Protein AF-A0A9E2U625-F1 (afdb_monomer_lite)

Radius of gyration: 28.11 Å; chains: 1; bounding box: 76×37×66 Å

pLDDT: mean 87.04, std 18.26, range [34.56, 98.56]

Sequence (91 aa):
MNGSFATTEIIATGKRSRASEVDNAIRCATDSLLALQHGDGHWAFELEADATIPAEYILLEHYLGRVDPELEQRIARYIRAAQGDHGGWPL

Secondary structure (DSSP, 8-state):
-----------------HHHHHHHHHHHHHHHHHTT--TTS---------SHHHHHHHHHHHHHT---HHHHHHHHHHHHHT--TTSS---

Foldseek 3Di:
DDDDDDDDDDDPPPDQDPVNVVVVVVVVVVVVQVVQADPVGDHDDDDDDWLPVLVVVQVVCVVVVNDDPVSNVVSVVVSVVQQDPVRDHDD

Structure (mmCIF, N/CA/C/O backbone):
data_AF-A0A9E2U625-F1
#
_entry.id   AF-A0A9E2U625-F1
#
loop_
_atom_site.group_PDB
_atom_site.id
_atom_site.type_symbol
_atom_site.label_atom_id
_atom_site.label_alt_id
_atom_site.label_comp_id
_atom_site.label_asym_id
_atom_site.label_entity_id
_atom_site.label_seq_id
_atom_site.pdbx_PDB_ins_code
_atom_site.Cartn_x
_atom_site.Cartn_y
_atom_site.Cartn_z
_atom_site.occupancy
_atom_site.B_iso_or_equiv
_atom_site.auth_seq_id
_atom_site.auth_comp_id
_atom_site.auth_asym_id
_atom_site.auth_atom_id
_atom_site.pdbx_PDB_model_num
ATOM 1 N N . MET A 1 1 ? 58.283 -24.487 -49.838 1.00 39.47 1 MET A N 1
ATOM 2 C CA . MET A 1 1 ? 58.251 -23.012 -49.781 1.00 39.47 1 MET A CA 1
ATOM 3 C C . MET A 1 1 ? 56.809 -22.591 -49.587 1.00 39.47 1 MET A C 1
ATOM 5 O O . MET A 1 1 ? 55.951 -23.027 -50.341 1.00 39.47 1 MET A O 1
ATOM 9 N N . ASN A 1 2 ? 56.594 -21.865 -48.495 1.00 34.56 2 ASN A N 1
ATOM 10 C CA . ASN A 1 2 ? 55.333 -21.355 -47.952 1.00 34.56 2 ASN A CA 1
ATOM 11 C C . ASN A 1 2 ? 54.606 -20.440 -48.971 1.00 34.56 2 ASN A C 1
ATOM 13 O O . ASN A 1 2 ? 55.259 -19.892 -49.848 1.00 34.56 2 ASN A O 1
ATOM 17 N N . GLY A 1 3 ? 53.297 -20.201 -48.907 1.00 40.06 3 GLY A N 1
ATOM 18 C CA . GLY A 1 3 ? 52.461 -20.255 -47.719 1.00 40.06 3 GLY A CA 1
ATOM 19 C C . GLY A 1 3 ? 50.962 -20.299 -48.008 1.00 40.06 3 GLY A C 1
ATOM 20 O O . GLY A 1 3 ? 50.447 -19.660 -48.921 1.00 40.06 3 GLY A O 1
ATOM 21 N N . SER A 1 4 ? 50.299 -21.065 -47.147 1.00 55.25 4 SER A N 1
ATOM 22 C CA . SER A 1 4 ? 48.907 -20.910 -46.749 1.00 55.25 4 SER A CA 1
ATOM 23 C C . SER A 1 4 ? 48.765 -19.585 -45.999 1.00 55.25 4 SER A C 1
ATOM 25 O O . SER A 1 4 ? 49.504 -19.353 -45.041 1.00 55.25 4 SER A O 1
ATOM 27 N N . PHE A 1 5 ? 47.832 -18.732 -46.416 1.00 48.31 5 PHE A N 1
ATOM 28 C CA . PHE A 1 5 ? 47.296 -17.696 -45.542 1.00 48.31 5 PHE A CA 1
ATOM 29 C C . PHE A 1 5 ? 45.847 -18.047 -45.245 1.00 48.31 5 PHE A C 1
ATOM 31 O O . PHE A 1 5 ? 44.971 -17.998 -46.106 1.00 48.31 5 PHE A O 1
ATOM 38 N N . ALA A 1 6 ? 45.672 -18.501 -44.011 1.00 43.09 6 ALA A N 1
ATOM 39 C CA . ALA A 1 6 ? 44.420 -18.875 -43.407 1.00 43.09 6 ALA A CA 1
ATOM 40 C C . ALA A 1 6 ? 43.436 -17.699 -43.369 1.00 43.09 6 ALA A C 1
ATOM 42 O O . ALA A 1 6 ? 43.809 -16.545 -43.159 1.00 43.09 6 ALA A O 1
ATOM 43 N N . THR A 1 7 ? 42.167 -18.061 -43.521 1.00 45.66 7 THR A N 1
ATOM 44 C CA . THR A 1 7 ? 40.991 -17.402 -42.960 1.00 45.66 7 THR A CA 1
ATOM 45 C C . THR A 1 7 ? 41.291 -16.758 -41.607 1.00 45.66 7 THR A C 1
ATOM 47 O O . THR A 1 7 ? 41.596 -17.459 -40.645 1.00 45.66 7 THR A O 1
ATOM 50 N N . THR A 1 8 ? 41.125 -15.440 -41.522 1.00 44.03 8 THR A N 1
ATOM 51 C C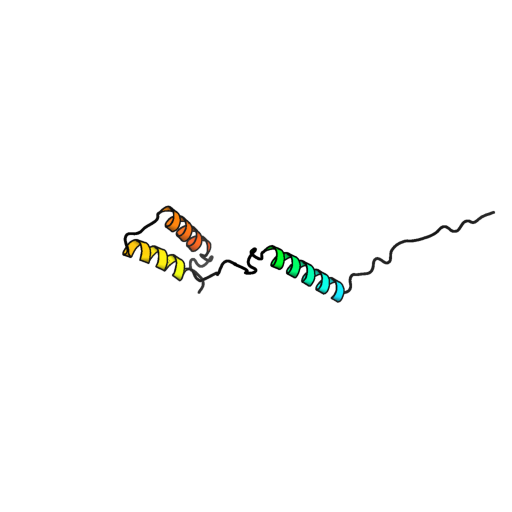A . THR A 1 8 ? 40.993 -14.727 -40.249 1.00 44.03 8 THR A CA 1
ATOM 52 C C . THR A 1 8 ? 39.656 -13.992 -40.260 1.00 44.03 8 THR A C 1
ATOM 54 O O . THR A 1 8 ? 39.565 -12.830 -40.647 1.00 44.03 8 THR A O 1
ATOM 57 N N . GLU A 1 9 ? 38.599 -14.687 -39.834 1.00 55.25 9 GLU A N 1
ATOM 58 C CA . GLU A 1 9 ? 37.626 -14.055 -38.942 1.00 55.25 9 GLU A CA 1
ATOM 59 C C . GLU A 1 9 ? 38.390 -13.606 -37.692 1.00 55.25 9 GLU A C 1
ATOM 61 O O . GLU A 1 9 ? 39.219 -14.369 -37.212 1.00 55.25 9 GLU A O 1
ATOM 66 N N . ILE A 1 10 ? 38.138 -12.396 -37.184 1.00 49.50 10 ILE A N 1
ATOM 67 C CA . ILE A 1 10 ? 37.736 -12.148 -35.789 1.00 49.50 10 ILE A CA 1
ATOM 68 C C . ILE A 1 10 ? 37.234 -10.692 -35.695 1.00 49.50 10 ILE A C 1
ATOM 70 O O . ILE A 1 10 ? 37.992 -9.729 -35.716 1.00 49.50 10 ILE A O 1
ATOM 74 N N . ILE A 1 11 ? 35.905 -10.597 -35.608 1.00 48.06 11 ILE A N 1
ATOM 75 C CA . ILE A 1 11 ? 35.132 -9.784 -34.660 1.00 48.06 11 ILE A CA 1
ATOM 76 C C . ILE A 1 11 ? 35.409 -8.274 -34.680 1.00 48.06 11 ILE A C 1
ATOM 78 O O . ILE A 1 11 ? 36.224 -7.735 -33.931 1.00 48.06 11 ILE A O 1
ATOM 82 N N . ALA A 1 12 ? 34.573 -7.557 -35.435 1.00 50.25 12 ALA A N 1
ATOM 83 C CA . ALA A 1 12 ? 34.194 -6.211 -35.039 1.00 50.25 12 ALA A CA 1
ATOM 84 C C . ALA A 1 12 ? 33.497 -6.306 -33.672 1.00 50.25 12 ALA A C 1
ATOM 86 O O . ALA A 1 12 ? 32.299 -6.577 -33.589 1.00 50.25 12 ALA A O 1
ATOM 87 N N . THR A 1 13 ? 34.245 -6.085 -32.589 1.00 55.97 13 THR A N 1
ATOM 88 C CA . THR A 1 13 ? 33.675 -5.735 -31.284 1.00 55.97 13 THR A CA 1
ATOM 89 C C . THR A 1 13 ? 33.082 -4.339 -31.439 1.00 55.97 13 THR A C 1
ATOM 91 O O . THR A 1 13 ? 33.682 -3.321 -31.098 1.00 55.97 13 THR A O 1
ATOM 94 N N . GLY A 1 14 ? 31.922 -4.291 -32.091 1.00 54.66 14 GLY A N 1
ATOM 95 C CA . GLY A 1 14 ? 31.162 -3.085 -32.336 1.00 54.66 14 GLY A CA 1
ATOM 96 C C . GLY A 1 14 ? 30.618 -2.599 -31.008 1.00 54.66 14 GLY A C 1
ATOM 97 O O . GLY A 1 14 ? 29.720 -3.208 -30.433 1.00 54.66 14 GLY A O 1
ATOM 98 N N . LYS A 1 15 ? 31.188 -1.503 -30.510 1.00 63.56 15 LYS A N 1
ATOM 99 C CA . LYS A 1 15 ? 30.628 -0.712 -29.417 1.00 63.56 15 LYS A CA 1
ATOM 100 C C . LYS A 1 15 ? 29.135 -0.519 -29.713 1.00 63.56 15 LYS A C 1
ATOM 102 O O . LYS A 1 15 ? 28.809 0.074 -30.743 1.00 63.56 15 LYS A O 1
ATOM 107 N N . ARG A 1 16 ? 28.243 -1.066 -28.871 1.00 65.69 16 ARG A N 1
ATOM 108 C CA . ARG A 1 16 ? 26.796 -0.851 -29.019 1.00 65.69 16 ARG A CA 1
ATOM 109 C C . ARG A 1 16 ? 26.572 0.653 -29.136 1.00 65.69 16 ARG A C 1
ATOM 111 O O . ARG A 1 16 ? 27.092 1.434 -28.340 1.00 65.69 16 ARG A O 1
A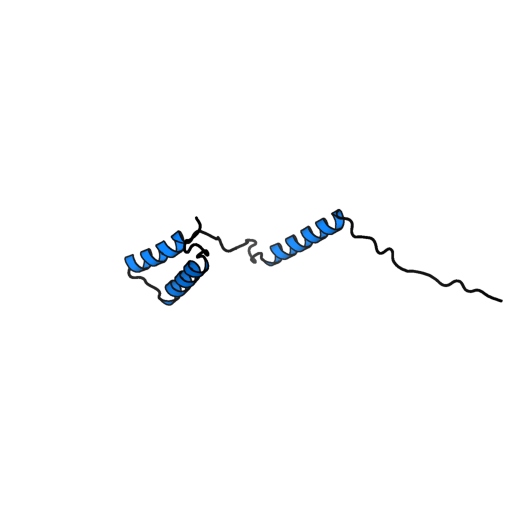TOM 118 N N . SER A 1 17 ? 25.887 1.072 -30.193 1.00 83.56 17 SER A N 1
ATOM 119 C CA . SER A 1 17 ? 25.527 2.476 -30.328 1.00 83.56 17 SER A CA 1
ATOM 120 C C . SER A 1 17 ? 24.547 2.813 -29.206 1.00 83.56 17 SER A C 1
ATOM 122 O O . SER A 1 17 ? 23.718 1.978 -28.843 1.00 83.56 17 SER A O 1
ATOM 124 N N . ARG A 1 18 ? 24.594 4.039 -28.680 1.00 81.75 18 ARG A N 1
ATOM 125 C CA . ARG A 1 18 ? 23.629 4.494 -27.663 1.00 81.75 18 ARG A CA 1
ATOM 126 C C . ARG A 1 18 ? 22.176 4.258 -28.094 1.00 81.75 18 ARG A C 1
ATOM 128 O O . ARG A 1 18 ? 21.349 3.921 -27.261 1.00 81.75 18 ARG A O 1
ATOM 135 N N . ALA A 1 19 ? 21.887 4.389 -29.391 1.00 85.94 19 ALA A N 1
ATOM 136 C CA . ALA A 1 19 ? 20.582 4.055 -29.957 1.00 85.94 19 ALA A CA 1
ATOM 137 C C . ALA A 1 19 ? 20.229 2.570 -29.746 1.00 85.94 19 ALA A C 1
ATOM 139 O O . ALA A 1 19 ? 19.188 2.272 -29.178 1.00 85.94 19 ALA A O 1
ATOM 140 N N . SER A 1 20 ? 21.140 1.643 -30.076 1.00 92.00 20 SER A N 1
ATOM 141 C CA . SER A 1 20 ? 20.912 0.203 -29.864 1.00 92.00 20 SER A CA 1
ATOM 142 C C . SER A 1 20 ? 20.763 -0.197 -28.390 1.00 92.00 20 SER A C 1
ATOM 144 O O . SER A 1 20 ? 20.098 -1.183 -28.076 1.00 92.00 20 SER A O 1
ATOM 146 N N . GLU A 1 21 ? 21.378 0.552 -27.472 1.00 95.50 21 GLU A N 1
ATOM 147 C CA . GLU A 1 21 ? 21.225 0.335 -26.029 1.00 95.50 21 GLU A CA 1
ATOM 148 C C . GLU A 1 21 ? 19.851 0.795 -25.542 1.00 95.50 21 GLU A C 1
ATOM 150 O O . GLU A 1 21 ? 19.206 0.073 -24.782 1.00 95.50 21 GLU A O 1
ATOM 155 N N . VAL A 1 22 ? 19.383 1.950 -26.025 1.00 96.50 22 VAL A N 1
ATOM 156 C CA . VAL A 1 22 ? 18.038 2.468 -25.740 1.00 96.50 22 VAL A CA 1
ATOM 157 C C . VAL A 1 22 ? 16.968 1.525 -26.285 1.00 96.50 22 VAL A C 1
ATOM 159 O O . VAL A 1 22 ? 16.068 1.156 -25.537 1.00 96.50 22 VAL A O 1
ATOM 162 N N . ASP A 1 23 ? 17.095 1.054 -27.526 1.00 97.06 23 ASP A N 1
ATOM 163 C CA . ASP A 1 23 ? 16.134 0.115 -28.119 1.00 97.06 23 ASP A CA 1
ATOM 164 C C . ASP A 1 23 ? 16.048 -1.192 -27.320 1.00 97.06 23 ASP A C 1
ATOM 166 O O . ASP A 1 23 ? 14.968 -1.746 -27.106 1.00 97.06 23 ASP A O 1
ATOM 170 N N . ASN A 1 24 ? 17.191 -1.680 -26.830 1.00 97.00 24 ASN A N 1
ATOM 171 C CA . ASN A 1 24 ? 17.220 -2.855 -25.969 1.00 97.00 24 ASN A CA 1
ATOM 172 C C . ASN A 1 24 ? 16.549 -2.590 -24.614 1.00 97.00 24 ASN A C 1
ATOM 174 O O . ASN A 1 24 ? 15.788 -3.431 -24.147 1.00 97.00 24 ASN A O 1
ATOM 178 N N . ALA A 1 25 ? 16.802 -1.432 -23.996 1.00 97.62 25 ALA A N 1
ATOM 179 C CA . ALA A 1 25 ? 16.167 -1.054 -22.737 1.00 97.62 25 ALA A CA 1
ATOM 180 C C . ALA A 1 25 ? 14.642 -0.929 -22.882 1.00 97.62 25 ALA A C 1
ATOM 182 O O . ALA A 1 25 ? 13.914 -1.429 -22.026 1.00 97.62 25 ALA A O 1
ATOM 183 N N . ILE A 1 26 ? 14.166 -0.338 -23.985 1.00 98.00 26 ILE A N 1
ATOM 184 C CA . ILE A 1 26 ? 12.737 -0.240 -24.308 1.00 98.00 26 ILE A CA 1
ATOM 185 C C . ILE A 1 26 ? 12.134 -1.636 -24.408 1.00 98.00 26 ILE A C 1
ATOM 187 O O . ILE A 1 26 ? 11.179 -1.925 -23.696 1.00 98.00 26 ILE A O 1
ATOM 191 N N . ARG A 1 27 ? 12.720 -2.522 -25.223 1.00 98.38 27 ARG A N 1
ATOM 192 C CA . ARG A 1 27 ? 12.220 -3.894 -25.375 1.00 98.38 27 ARG A CA 1
ATOM 193 C C . ARG A 1 27 ? 12.145 -4.620 -24.032 1.00 98.38 27 ARG A C 1
ATOM 195 O O . ARG A 1 27 ? 11.099 -5.159 -23.698 1.00 98.38 27 ARG A O 1
ATOM 202 N N . CYS A 1 28 ? 13.217 -4.585 -23.238 1.00 98.44 28 CYS A N 1
ATOM 203 C CA . CYS A 1 28 ? 13.240 -5.234 -21.927 1.00 98.44 28 CYS A CA 1
ATOM 204 C C . CYS A 1 28 ? 12.167 -4.682 -20.977 1.00 98.44 28 CYS A C 1
ATOM 206 O O . CYS A 1 28 ? 11.505 -5.462 -20.293 1.00 98.44 28 CYS A O 1
ATOM 208 N N . ALA A 1 29 ? 11.976 -3.361 -20.930 1.00 98.31 29 ALA A N 1
ATOM 209 C CA . ALA A 1 29 ? 10.934 -2.744 -20.113 1.00 98.31 29 ALA A CA 1
ATOM 210 C C . ALA A 1 29 ? 9.526 -3.125 -20.599 1.00 98.31 29 ALA A C 1
ATOM 212 O O . ALA A 1 29 ? 8.670 -3.457 -19.782 1.00 98.31 29 ALA A O 1
ATOM 213 N N . THR A 1 30 ? 9.295 -3.132 -21.916 1.00 98.19 30 THR A N 1
ATOM 214 C CA . THR A 1 30 ? 8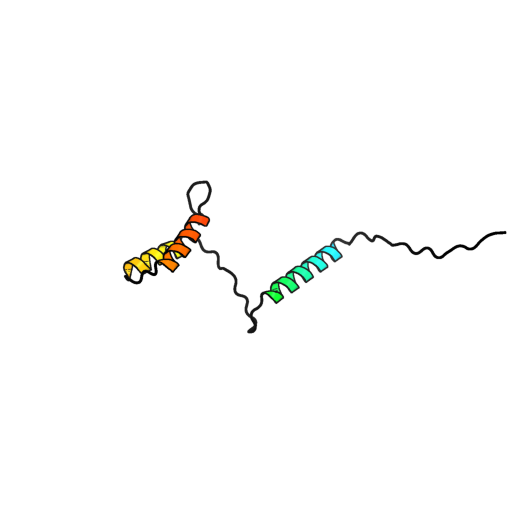.020 -3.545 -22.518 1.00 98.19 30 THR A CA 1
ATOM 215 C C . THR A 1 30 ? 7.697 -4.999 -22.196 1.00 98.19 30 THR A C 1
ATOM 217 O O . THR A 1 30 ? 6.610 -5.269 -21.693 1.00 98.19 30 THR A O 1
ATOM 220 N N . ASP A 1 31 ? 8.640 -5.916 -22.415 1.00 98.50 31 ASP A N 1
ATOM 221 C CA . ASP A 1 31 ? 8.459 -7.341 -22.122 1.00 98.50 31 ASP A CA 1
ATOM 222 C C . ASP A 1 31 ? 8.169 -7.562 -20.630 1.00 98.50 31 ASP A C 1
ATOM 224 O O . ASP A 1 31 ? 7.284 -8.338 -20.271 1.00 98.50 31 ASP A O 1
ATOM 228 N N . SER A 1 32 ? 8.866 -6.829 -19.755 1.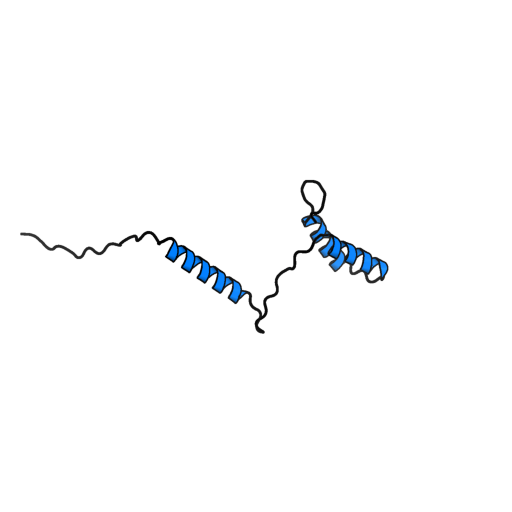00 98.12 32 SER A N 1
ATOM 229 C CA . SER A 1 32 ? 8.669 -6.918 -18.303 1.00 98.12 32 SER A CA 1
ATOM 230 C C . SER A 1 32 ? 7.292 -6.409 -17.881 1.00 98.12 32 SER A C 1
ATOM 232 O O . SER A 1 32 ? 6.640 -7.032 -17.050 1.00 98.12 32 SER A O 1
ATOM 234 N N . LEU A 1 33 ? 6.824 -5.299 -18.458 1.00 97.94 33 LEU A N 1
ATOM 235 C CA . LEU A 1 33 ? 5.509 -4.747 -18.141 1.00 97.94 33 LEU A CA 1
ATOM 236 C C . LEU A 1 33 ? 4.383 -5.639 -18.678 1.00 97.94 33 LEU A C 1
ATOM 238 O O . LEU A 1 33 ? 3.414 -5.886 -17.966 1.00 97.94 33 LEU A O 1
ATOM 242 N N . LEU A 1 34 ? 4.515 -6.164 -19.900 1.00 98.12 34 LEU A N 1
ATOM 243 C CA . LEU A 1 34 ? 3.542 -7.096 -20.481 1.00 98.12 34 LEU A CA 1
ATOM 244 C C . LEU A 1 34 ? 3.445 -8.398 -19.677 1.00 98.12 34 LEU A C 1
ATOM 246 O O . LEU A 1 34 ? 2.351 -8.928 -19.517 1.00 98.12 34 LEU A O 1
ATOM 250 N N . ALA A 1 35 ? 4.555 -8.881 -19.111 1.00 97.94 35 ALA A N 1
ATOM 251 C CA . ALA A 1 35 ? 4.554 -10.057 -18.240 1.00 97.94 35 ALA A CA 1
ATOM 252 C C . ALA A 1 35 ? 3.781 -9.856 -16.919 1.00 97.94 35 ALA A C 1
ATOM 254 O O . ALA A 1 35 ? 3.414 -10.838 -16.278 1.00 97.94 35 ALA A O 1
ATOM 255 N N . LEU A 1 36 ? 3.530 -8.606 -16.514 1.00 98.00 36 LEU A N 1
ATOM 256 C CA . LEU A 1 36 ? 2.757 -8.248 -15.317 1.00 98.00 36 LEU A CA 1
ATOM 257 C C . LEU A 1 36 ? 1.270 -7.991 -15.619 1.00 98.00 36 LEU A C 1
ATOM 259 O O . LEU A 1 36 ? 0.511 -7.673 -14.707 1.00 98.00 36 LEU A O 1
ATOM 263 N N . GLN A 1 37 ? 0.848 -8.092 -16.882 1.00 98.25 37 GLN A N 1
ATOM 264 C CA . GLN A 1 37 ? -0.546 -7.899 -17.275 1.00 98.25 37 GLN A CA 1
ATOM 265 C C . GLN A 1 37 ? -1.406 -9.088 -16.818 1.00 98.25 37 GLN A C 1
ATOM 267 O O . GLN A 1 37 ? -1.028 -10.251 -16.977 1.00 98.25 37 GLN A O 1
ATOM 272 N N . HIS A 1 38 ? -2.593 -8.807 -16.283 1.00 97.81 38 HIS A N 1
ATOM 273 C CA . HIS A 1 38 ? -3.585 -9.832 -15.972 1.00 97.81 38 HIS A CA 1
ATOM 274 C C . HIS A 1 38 ? -4.222 -10.402 -17.250 1.00 97.81 38 HIS A C 1
ATOM 276 O O . HIS A 1 38 ? -4.199 -9.787 -18.315 1.00 97.81 38 HIS A O 1
ATOM 282 N N . GLY A 1 39 ? -4.818 -11.596 -17.152 1.00 97.69 39 GLY A N 1
ATOM 283 C CA . GLY A 1 39 ? -5.351 -12.325 -18.314 1.00 97.69 39 GLY A CA 1
ATOM 284 C C . GLY A 1 39 ? -6.525 -11.651 -19.039 1.00 97.69 39 GLY A C 1
ATOM 285 O O . GLY A 1 39 ? -6.815 -11.989 -20.181 1.00 97.69 39 GLY A O 1
ATOM 286 N N . ASP A 1 40 ? -7.190 -10.696 -18.398 1.00 97.44 40 ASP A N 1
ATOM 287 C CA . ASP A 1 40 ? -8.241 -9.838 -18.958 1.00 97.44 40 ASP A CA 1
ATOM 288 C C . ASP A 1 40 ? -7.699 -8.498 -19.503 1.00 97.44 40 ASP A C 1
ATOM 290 O O . ASP A 1 40 ? -8.466 -7.671 -19.995 1.00 97.44 40 ASP A O 1
ATOM 294 N N . GLY A 1 41 ? -6.380 -8.288 -19.454 1.00 97.44 41 GLY A N 1
ATOM 295 C CA . GLY A 1 41 ? -5.685 -7.176 -20.094 1.00 97.44 41 GLY A CA 1
ATOM 296 C C . GLY A 1 41 ? -5.413 -5.958 -19.208 1.00 97.44 41 GLY A C 1
ATOM 297 O O . GLY A 1 41 ? -4.830 -4.990 -19.701 1.00 97.44 41 GLY A O 1
ATOM 298 N N . HIS A 1 42 ? -5.790 -5.964 -17.927 1.00 97.62 42 HIS A N 1
ATOM 299 C CA . HIS A 1 42 ? -5.477 -4.848 -17.026 1.00 97.62 42 HIS A CA 1
ATOM 300 C C . HIS A 1 42 ? -4.122 -5.018 -16.320 1.00 97.62 42 HIS A C 1
ATOM 302 O O . HIS A 1 42 ? -3.560 -6.111 -16.252 1.00 97.62 42 HIS A O 1
ATOM 308 N N . TRP A 1 43 ? -3.614 -3.921 -15.758 1.00 97.88 43 TRP A N 1
ATOM 309 C CA . TRP A 1 43 ? -2.499 -3.920 -14.811 1.00 97.88 43 TRP A CA 1
ATOM 310 C C . TRP A 1 43 ? -2.998 -3.471 -13.443 1.00 97.88 43 TRP A C 1
ATOM 312 O O . TRP A 1 43 ? -3.757 -2.505 -13.356 1.00 97.88 43 TRP A O 1
ATOM 322 N N . ALA A 1 44 ? -2.554 -4.150 -12.389 1.00 95.81 44 ALA A N 1
ATOM 323 C CA . ALA A 1 44 ? -2.843 -3.789 -11.010 1.00 95.81 44 ALA A CA 1
ATOM 324 C C . ALA A 1 44 ? -1.526 -3.702 -10.233 1.00 95.81 44 ALA A C 1
ATOM 326 O O . ALA A 1 44 ? -0.853 -4.706 -10.009 1.00 95.81 44 ALA A O 1
ATOM 327 N N . PHE A 1 45 ? -1.164 -2.485 -9.840 1.00 93.56 45 PHE A N 1
ATOM 328 C CA . PHE A 1 45 ? -0.010 -2.209 -8.992 1.00 93.56 45 PHE A CA 1
ATOM 329 C C . PHE A 1 45 ? -0.477 -1.627 -7.665 1.00 93.56 45 PHE A C 1
ATOM 331 O O . PHE A 1 45 ? -1.608 -1.151 -7.547 1.00 93.56 45 PHE A O 1
ATOM 338 N N . GLU A 1 46 ? 0.399 -1.677 -6.666 1.00 87.25 46 GLU A N 1
ATOM 339 C CA . GLU A 1 46 ? 0.143 -1.029 -5.388 1.00 87.25 46 GLU A CA 1
ATOM 340 C C . GLU A 1 46 ? -0.013 0.481 -5.601 1.00 87.25 46 GLU A C 1
ATOM 342 O O . GLU A 1 46 ? 0.825 1.130 -6.228 1.00 87.25 46 GLU A O 1
ATOM 347 N N . LEU A 1 47 ? -1.128 1.026 -5.115 1.00 84.19 47 LEU A N 1
ATOM 348 C CA . LEU A 1 47 ? -1.333 2.463 -5.043 1.00 84.19 47 LEU A CA 1
ATOM 349 C C . LEU A 1 47 ? -0.738 2.935 -3.718 1.00 84.19 47 LEU A C 1
ATOM 351 O O . LEU A 1 47 ? -1.372 2.796 -2.673 1.00 84.19 47 LEU A O 1
ATOM 355 N N . GLU A 1 48 ? 0.482 3.462 -3.767 1.00 75.31 48 GLU A N 1
ATOM 356 C CA . GLU A 1 48 ? 1.110 4.078 -2.600 1.00 75.31 48 GLU A CA 1
ATOM 357 C C . GLU A 1 48 ? 0.360 5.369 -2.248 1.00 75.31 48 GLU A C 1
ATOM 359 O O . GLU A 1 48 ? 0.405 6.361 -2.977 1.00 75.31 48 GLU A O 1
ATOM 364 N N . ALA A 1 49 ? -0.372 5.327 -1.137 1.00 78.19 49 ALA A N 1
ATOM 365 C CA . ALA A 1 49 ? -0.953 6.493 -0.488 1.00 78.19 49 ALA A CA 1
ATOM 366 C C . ALA A 1 49 ? -0.133 6.849 0.761 1.00 78.19 49 ALA A C 1
ATOM 368 O O . ALA A 1 49 ? 0.730 6.081 1.192 1.00 78.19 49 ALA A O 1
ATOM 369 N N . ASP A 1 50 ? -0.413 8.005 1.361 1.00 88.38 50 ASP A N 1
ATOM 370 C CA . ASP A 1 50 ? 0.183 8.358 2.647 1.00 88.38 50 ASP A CA 1
ATOM 371 C C . ASP A 1 50 ? -0.299 7.417 3.778 1.00 88.38 50 ASP A C 1
ATOM 373 O O . ASP A 1 50 ? -1.204 6.587 3.629 1.00 88.38 50 ASP A O 1
ATOM 377 N N . ALA A 1 51 ? 0.314 7.545 4.954 1.00 93.50 51 ALA A N 1
ATOM 378 C CA . ALA A 1 51 ? -0.027 6.718 6.109 1.00 93.50 51 ALA A CA 1
ATOM 379 C C . ALA A 1 51 ? -1.399 7.047 6.739 1.00 93.50 51 ALA A C 1
ATOM 381 O O . ALA A 1 51 ? -1.808 6.355 7.675 1.00 93.50 51 ALA A O 1
ATOM 382 N N . THR A 1 52 ? -2.111 8.080 6.268 1.00 94.31 52 THR A N 1
ATOM 383 C CA . THR A 1 52 ? -3.385 8.520 6.857 1.00 94.31 52 THR A CA 1
ATOM 384 C C . THR A 1 52 ? -4.513 7.555 6.523 1.00 94.31 52 THR A C 1
ATOM 386 O O . THR A 1 52 ? -5.157 7.062 7.444 1.00 94.31 52 THR A O 1
ATOM 389 N N . ILE A 1 53 ? -4.677 7.166 5.255 1.00 93.88 53 ILE A N 1
ATOM 390 C CA . ILE A 1 53 ? -5.719 6.220 4.817 1.00 93.88 53 ILE A CA 1
ATOM 391 C C . ILE A 1 53 ? -5.688 4.902 5.620 1.00 93.88 53 ILE A C 1
ATOM 393 O O . ILE A 1 53 ? -6.722 4.508 6.169 1.00 93.88 53 ILE A O 1
ATOM 397 N N . PRO A 1 54 ? -4.543 4.197 5.754 1.00 94.69 54 PRO A N 1
ATOM 398 C CA . PRO A 1 54 ? -4.493 2.976 6.556 1.00 94.69 54 PRO A CA 1
ATOM 399 C C . PRO A 1 54 ? -4.718 3.222 8.057 1.00 94.69 54 PRO A C 1
ATOM 401 O O . PRO A 1 54 ? -5.320 2.378 8.725 1.00 94.69 54 PRO A O 1
ATOM 404 N N . ALA A 1 55 ? -4.267 4.355 8.604 1.00 96.50 55 ALA A N 1
ATOM 405 C CA . ALA A 1 55 ? -4.496 4.693 10.010 1.00 96.50 55 ALA A CA 1
ATOM 406 C C . ALA A 1 55 ? -5.983 4.968 10.293 1.00 96.50 55 ALA A C 1
ATOM 408 O O . ALA A 1 55 ? -6.538 4.461 11.269 1.00 96.50 55 ALA A O 1
ATOM 409 N N . GLU A 1 56 ? -6.643 5.719 9.414 1.00 96.88 56 GLU A N 1
ATOM 410 C CA . GLU A 1 56 ? -8.077 5.998 9.470 1.00 96.88 56 GLU A CA 1
ATOM 411 C C . GLU A 1 56 ? -8.904 4.721 9.342 1.00 96.88 56 GLU A C 1
ATOM 413 O O . GLU A 1 56 ? -9.889 4.569 10.060 1.00 96.88 56 GLU A O 1
ATOM 418 N N . TYR A 1 57 ? -8.483 3.771 8.502 1.00 96.88 57 TYR A N 1
ATOM 419 C CA . TYR A 1 57 ? -9.148 2.474 8.397 1.00 96.88 57 TYR A CA 1
ATOM 420 C C . TYR A 1 57 ? -9.112 1.694 9.721 1.00 96.88 57 TYR A C 1
ATOM 422 O O . TYR A 1 57 ? -10.150 1.199 10.159 1.00 96.88 57 TYR A O 1
ATOM 430 N N . ILE A 1 58 ? -7.960 1.636 10.407 1.00 97.94 58 ILE A N 1
ATOM 431 C CA . ILE A 1 58 ? -7.870 1.021 11.746 1.00 97.94 58 ILE A CA 1
ATOM 432 C C . ILE A 1 58 ? -8.860 1.699 12.706 1.00 97.94 58 ILE A C 1
ATOM 434 O O . ILE A 1 58 ? -9.653 1.026 13.367 1.00 97.94 58 ILE A O 1
ATOM 438 N N . LEU A 1 59 ? -8.858 3.035 12.755 1.00 98.12 59 LEU A N 1
ATOM 439 C CA . LEU A 1 59 ? -9.763 3.800 13.620 1.00 98.12 59 LEU A CA 1
ATOM 440 C C . LEU A 1 59 ? -11.242 3.549 13.282 1.00 98.12 59 LEU A C 1
ATOM 442 O O . LEU A 1 59 ? -12.066 3.417 14.190 1.00 98.12 59 LEU A O 1
ATOM 446 N N . LEU A 1 60 ? -11.578 3.448 11.996 1.00 98.38 60 LEU A N 1
ATOM 447 C CA . LEU A 1 60 ? -12.927 3.171 11.514 1.00 98.38 60 LEU A CA 1
ATOM 448 C C . LEU A 1 60 ? -13.408 1.777 11.935 1.00 98.38 60 LEU A C 1
ATOM 450 O O . LEU A 1 60 ? -14.529 1.647 12.426 1.00 98.38 60 LEU A O 1
ATOM 454 N N . GLU A 1 61 ? -12.583 0.739 11.792 1.00 98.56 61 GLU A N 1
ATOM 455 C CA . GLU A 1 61 ? -12.967 -0.621 12.191 1.00 98.56 61 GLU A CA 1
ATOM 456 C C . GLU A 1 61 ? -13.156 -0.744 13.710 1.00 98.56 61 GLU A C 1
ATOM 458 O O . GLU A 1 61 ? -14.086 -1.425 14.159 1.00 98.56 61 GLU A O 1
ATOM 463 N N . HIS A 1 62 ? -12.358 -0.024 14.510 1.00 98.38 62 HIS A N 1
ATOM 464 C CA . HIS A 1 62 ? -12.611 0.114 15.947 1.00 98.38 62 HIS A CA 1
ATOM 465 C C . HIS A 1 62 ? -13.940 0.817 16.229 1.00 98.38 62 HIS A C 1
ATOM 467 O O . HIS A 1 62 ? -14.723 0.328 17.043 1.00 98.38 62 HIS A O 1
ATOM 473 N N . TYR A 1 63 ? -14.217 1.937 15.554 1.00 98.38 63 TYR A N 1
ATOM 474 C CA . TYR A 1 63 ? -15.465 2.684 15.720 1.00 98.38 63 TYR A CA 1
ATOM 475 C C . TYR A 1 63 ? -16.700 1.832 15.389 1.00 98.38 63 TYR A C 1
ATOM 477 O O . TYR A 1 63 ? -17.710 1.900 16.089 1.00 98.38 63 TYR A O 1
ATOM 485 N N . LEU A 1 64 ? -16.611 0.993 14.355 1.00 98.50 64 LEU A N 1
ATOM 486 C CA . LEU A 1 64 ? -17.693 0.108 13.920 1.00 98.50 64 LEU A CA 1
ATOM 487 C C . LEU A 1 64 ? -17.768 -1.213 14.706 1.00 98.50 64 LEU A C 1
ATOM 489 O O . LEU A 1 64 ? -18.713 -1.976 14.507 1.00 98.50 64 LEU A O 1
ATOM 493 N N . GLY A 1 65 ? -16.800 -1.505 15.582 1.00 98.31 65 GLY A N 1
ATOM 494 C CA . GLY A 1 65 ? -16.747 -2.755 16.347 1.00 98.31 65 GLY A CA 1
ATOM 495 C C . GLY A 1 65 ? -16.474 -3.997 15.489 1.00 98.31 65 GLY A C 1
ATOM 496 O O . GLY A 1 65 ? -16.917 -5.090 15.835 1.00 98.31 65 GLY A O 1
ATOM 497 N N . ARG A 1 66 ? -15.770 -3.836 14.362 1.00 98.31 66 ARG A N 1
ATOM 498 C CA . ARG A 1 66 ? -15.523 -4.875 13.342 1.00 98.31 66 ARG A CA 1
ATOM 499 C C . ARG A 1 66 ? -14.052 -5.291 13.236 1.00 98.31 66 ARG A C 1
ATOM 501 O O . ARG A 1 66 ? -13.622 -5.811 12.213 1.00 98.31 66 ARG A O 1
ATOM 508 N N . VAL A 1 67 ? -13.282 -5.037 14.288 1.00 98.06 67 VAL A N 1
ATOM 509 C CA . VAL A 1 67 ? -11.831 -5.245 14.308 1.00 98.06 67 VAL A CA 1
ATOM 510 C C . VAL A 1 67 ? -11.465 -6.669 13.883 1.00 98.06 67 VAL A C 1
ATOM 512 O O . VAL A 1 67 ? -11.875 -7.641 14.518 1.00 98.06 67 VAL A O 1
ATOM 515 N N . ASP A 1 68 ? -10.635 -6.764 12.846 1.00 98.44 68 ASP A N 1
ATOM 516 C CA . ASP A 1 68 ? -9.888 -7.964 12.481 1.00 98.44 68 ASP A CA 1
ATOM 517 C C . ASP A 1 68 ? -8.438 -7.798 12.974 1.00 98.44 68 ASP A C 1
ATOM 519 O O . ASP A 1 68 ? -7.681 -7.012 12.391 1.00 98.44 68 ASP A O 1
ATOM 523 N N . PRO A 1 69 ? -8.022 -8.518 14.036 1.00 98.00 69 PRO A N 1
ATOM 524 C CA . PRO A 1 69 ? -6.690 -8.363 14.614 1.00 98.00 69 PRO A CA 1
ATOM 525 C C . PRO A 1 69 ? -5.545 -8.720 13.662 1.00 98.00 69 PRO A C 1
ATOM 527 O O . PRO A 1 69 ? -4.450 -8.171 13.791 1.00 98.00 69 PRO A O 1
ATOM 530 N N . GLU A 1 70 ? -5.750 -9.648 12.724 1.00 98.38 70 GLU A N 1
ATOM 531 C CA . GLU A 1 70 ? -4.698 -10.039 11.785 1.00 98.38 70 GLU A CA 1
ATOM 532 C C . GLU A 1 70 ? -4.488 -8.942 10.739 1.00 98.38 70 GLU A C 1
ATOM 534 O O . GLU A 1 70 ? -3.348 -8.546 10.458 1.00 98.38 70 GLU A O 1
ATOM 539 N N . LEU A 1 71 ? -5.587 -8.404 10.206 1.00 97.62 71 LEU A N 1
ATOM 540 C CA . LEU A 1 71 ? -5.548 -7.285 9.274 1.00 97.62 71 LEU A CA 1
ATOM 541 C C . LEU A 1 71 ? -4.968 -6.030 9.935 1.00 97.62 71 LEU A C 1
ATOM 543 O O . LEU A 1 71 ? -4.056 -5.417 9.379 1.00 97.62 71 LEU A O 1
ATOM 547 N N . GLU A 1 72 ? -5.423 -5.688 11.141 1.00 98.31 72 GLU A N 1
ATOM 548 C CA . GLU A 1 72 ? -4.910 -4.549 11.907 1.00 98.31 72 GLU A CA 1
ATOM 549 C C . GLU A 1 72 ? -3.393 -4.652 12.109 1.00 98.31 72 GLU A C 1
ATOM 551 O O . GLU A 1 72 ? -2.664 -3.696 11.851 1.00 98.31 72 GLU A O 1
ATOM 556 N N . GLN A 1 73 ? -2.879 -5.828 12.486 1.00 98.38 73 GLN A N 1
ATOM 557 C CA . GLN A 1 73 ? -1.437 -6.029 12.650 1.00 98.38 73 GLN A CA 1
ATOM 558 C C . GLN A 1 73 ? -0.663 -5.857 11.343 1.00 98.38 73 GLN A C 1
ATOM 560 O O . GLN A 1 73 ? 0.453 -5.327 11.355 1.00 98.38 73 GLN A O 1
ATOM 565 N N . ARG A 1 74 ? -1.218 -6.303 10.211 1.00 97.56 74 ARG A N 1
ATOM 566 C CA . ARG A 1 74 ? -0.598 -6.098 8.894 1.00 97.56 74 ARG A CA 1
ATOM 567 C C . ARG A 1 74 ? -0.528 -4.612 8.551 1.00 97.56 74 ARG A C 1
ATOM 569 O O . ARG A 1 74 ? 0.549 -4.145 8.183 1.00 97.56 74 ARG A O 1
ATOM 576 N N . ILE A 1 75 ? -1.622 -3.879 8.746 1.00 96.38 75 ILE A N 1
ATOM 577 C CA . ILE A 1 75 ? -1.686 -2.434 8.498 1.00 96.38 75 ILE A CA 1
ATOM 578 C C . ILE A 1 75 ? -0.744 -1.682 9.450 1.00 96.38 75 ILE A C 1
ATOM 580 O O . ILE A 1 75 ? 0.028 -0.829 9.022 1.00 96.38 75 ILE A O 1
ATOM 584 N N . ALA A 1 76 ? -0.707 -2.049 10.730 1.00 97.06 76 ALA A N 1
ATOM 585 C CA . ALA A 1 76 ? 0.170 -1.422 11.711 1.00 97.06 76 ALA A CA 1
ATOM 586 C C . ALA A 1 76 ? 1.663 -1.641 11.407 1.00 97.06 76 ALA A C 1
ATOM 588 O O . ALA A 1 76 ? 2.479 -0.760 11.691 1.00 97.06 76 ALA A O 1
ATOM 589 N N . ARG A 1 77 ? 2.041 -2.800 10.843 1.00 97.25 77 ARG A N 1
ATOM 590 C CA . ARG A 1 77 ? 3.407 -3.040 10.344 1.00 97.25 77 ARG A CA 1
ATOM 591 C C . ARG A 1 77 ? 3.717 -2.172 9.129 1.00 97.25 77 ARG A C 1
ATOM 593 O O . ARG A 1 77 ? 4.796 -1.591 9.094 1.00 97.25 77 ARG A O 1
ATOM 600 N N . TYR A 1 78 ? 2.781 -2.067 8.186 1.00 94.50 78 TYR A N 1
ATOM 601 C CA . TYR A 1 78 ? 2.920 -1.215 7.004 1.00 94.50 78 TYR A CA 1
ATOM 602 C C . TYR A 1 78 ? 3.135 0.254 7.3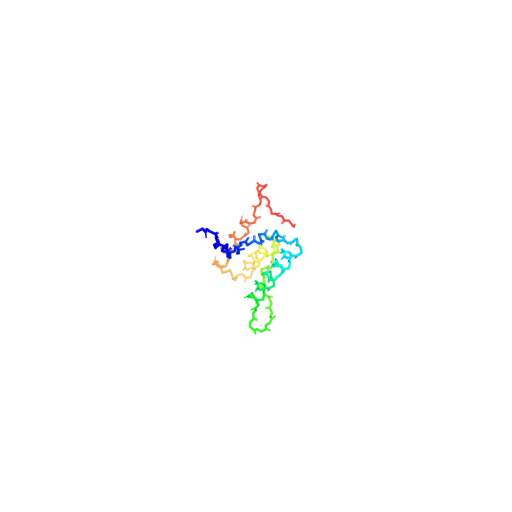91 1.00 94.50 78 TYR A C 1
ATOM 604 O O . TYR A 1 78 ? 4.136 0.845 6.997 1.00 94.50 78 TYR A O 1
ATOM 612 N N . ILE A 1 79 ? 2.283 0.805 8.266 1.00 95.38 79 ILE A N 1
ATOM 613 C CA . ILE A 1 79 ? 2.418 2.185 8.757 1.00 95.38 79 ILE A CA 1
ATOM 614 C C . ILE A 1 79 ? 3.797 2.389 9.393 1.00 95.38 79 ILE A C 1
ATOM 616 O O . ILE A 1 79 ? 4.508 3.316 9.028 1.00 95.38 79 ILE A O 1
ATOM 620 N N . ARG A 1 80 ? 4.239 1.511 10.302 1.00 96.06 80 ARG A N 1
ATOM 621 C CA . ARG A 1 80 ? 5.558 1.660 10.949 1.00 96.06 80 ARG A CA 1
ATOM 622 C C . ARG A 1 80 ? 6.731 1.561 9.974 1.00 96.06 80 ARG A C 1
ATOM 624 O O . ARG A 1 80 ? 7.733 2.228 10.191 1.00 96.06 80 ARG A O 1
ATOM 631 N N . ALA A 1 81 ? 6.613 0.758 8.918 1.00 94.56 81 ALA A N 1
ATOM 632 C CA . ALA A 1 81 ? 7.649 0.647 7.893 1.00 94.56 81 ALA A CA 1
ATOM 633 C C . ALA A 1 81 ? 7.802 1.931 7.058 1.00 94.56 81 ALA A C 1
ATOM 635 O O . ALA A 1 81 ? 8.893 2.199 6.567 1.00 94.56 81 ALA A O 1
ATOM 636 N N . ALA A 1 82 ? 6.743 2.735 6.938 1.00 92.69 82 ALA A N 1
ATOM 637 C CA . ALA A 1 82 ? 6.762 4.018 6.233 1.00 92.69 82 ALA A CA 1
ATOM 638 C C . ALA A 1 82 ? 7.285 5.197 7.085 1.00 92.69 82 ALA A C 1
ATOM 640 O O . ALA A 1 82 ? 7.344 6.328 6.599 1.00 92.69 82 ALA A O 1
ATOM 641 N N . GLN A 1 83 ? 7.641 4.971 8.357 1.00 95.81 83 GLN A N 1
ATOM 642 C CA . GLN A 1 83 ? 8.154 6.021 9.238 1.00 95.81 83 GLN A CA 1
ATOM 643 C C . GLN A 1 83 ? 9.582 6.411 8.828 1.00 95.81 83 GLN A C 1
ATOM 645 O O . GLN A 1 83 ? 10.471 5.5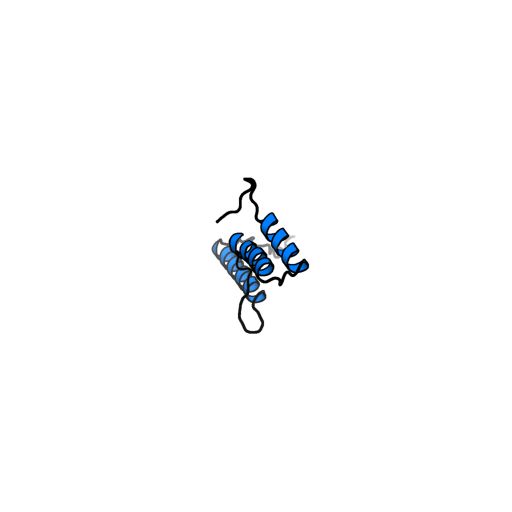64 8.770 1.00 95.81 83 GLN A O 1
ATOM 650 N N . GLY A 1 84 ? 9.814 7.699 8.565 1.00 94.62 84 GLY A N 1
ATOM 651 C CA . GLY A 1 84 ? 11.145 8.198 8.213 1.00 94.62 84 GLY A CA 1
ATOM 652 C C . GLY A 1 84 ? 12.034 8.434 9.438 1.00 94.62 84 GLY A C 1
ATOM 653 O O . GLY A 1 84 ? 11.546 8.530 10.561 1.00 94.62 84 GLY A O 1
ATOM 654 N N . ASP A 1 85 ? 13.330 8.667 9.217 1.00 96.38 85 ASP A N 1
ATOM 655 C CA . ASP A 1 85 ? 14.342 8.834 10.284 1.00 96.38 85 ASP A CA 1
ATOM 656 C C . ASP A 1 85 ? 14.025 9.955 11.292 1.00 96.38 85 ASP A C 1
ATOM 658 O O . ASP A 1 85 ? 14.349 9.869 12.473 1.00 96.38 85 ASP A O 1
ATOM 662 N N . HIS A 1 86 ? 13.349 11.009 10.833 1.00 95.62 86 HIS A N 1
ATOM 663 C CA . HIS A 1 86 ? 12.811 12.099 11.655 1.00 95.62 86 HIS A CA 1
ATOM 664 C C . HIS A 1 86 ? 11.642 11.706 12.587 1.00 95.62 86 HIS A C 1
ATOM 666 O O . HIS A 1 86 ? 11.117 12.560 13.299 1.00 95.62 86 HIS A O 1
ATOM 672 N N . GLY A 1 87 ? 11.203 10.445 12.573 1.00 95.38 87 GLY A N 1
ATOM 673 C CA . GLY A 1 87 ? 10.099 9.924 13.381 1.00 95.38 87 GLY A CA 1
ATOM 674 C C . GLY A 1 87 ? 8.698 10.269 12.861 1.00 95.38 87 GLY A C 1
ATOM 675 O O . GLY A 1 87 ? 7.713 9.855 13.470 1.00 95.38 87 GLY A O 1
ATOM 676 N N . GLY A 1 88 ? 8.593 11.009 11.757 1.00 93.81 88 GLY A N 1
ATOM 677 C CA . GLY A 1 88 ? 7.329 11.348 11.104 1.00 93.81 88 GLY A CA 1
ATOM 678 C C . GLY A 1 88 ? 6.999 10.451 9.911 1.00 93.81 88 GLY A C 1
ATOM 679 O O . GLY A 1 88 ? 7.798 9.604 9.502 1.00 93.81 88 GLY A O 1
ATOM 680 N N . TRP A 1 89 ? 5.825 10.696 9.332 1.00 95.25 89 TRP A N 1
ATOM 681 C CA . TRP A 1 89 ? 5.390 10.129 8.057 1.00 95.25 89 TRP A CA 1
ATOM 682 C C . TRP A 1 89 ? 5.334 11.231 6.997 1.00 95.25 89 TRP A C 1
ATOM 684 O O . TRP A 1 89 ? 4.893 12.339 7.320 1.00 95.25 89 TRP A O 1
ATOM 694 N N . PRO A 1 90 ? 5.791 10.963 5.764 1.00 87.88 90 PRO A N 1
ATOM 695 C CA . PRO A 1 90 ? 5.642 11.903 4.661 1.00 87.88 90 PRO A CA 1
ATOM 696 C C . PRO A 1 90 ? 4.161 12.075 4.280 1.00 87.88 90 PRO A C 1
ATOM 698 O O . PRO A 1 90 ? 3.356 11.165 4.490 1.00 87.88 90 PRO A O 1
ATOM 701 N N . LEU A 1 91 ? 3.839 13.249 3.729 1.00 78.81 91 LEU A N 1
ATOM 702 C CA . LEU A 1 91 ? 2.576 13.555 3.047 1.00 78.81 91 LEU A CA 1
ATOM 703 C C . LEU A 1 91 ? 2.773 13.473 1.533 1.00 78.81 91 LEU A C 1
ATOM 705 O O . LEU A 1 91 ? 3.875 13.872 1.082 1.00 78.81 91 LEU A O 1
#